Protein AF-A0A537Z4L3-F1 (afdb_monomer_lite)

Sequence (115 aa):
MADRKSTPAGLPDAVREAVERTLDATRESAQTTRSRAQEAVDELVKSAEAGAGAVRERVRGAIDERRPATSDDLRELRKELRAIGRRLDAIEERLPAARAGGGPRKRQPAKRRAS

Radius of gyration: 49.55 Å; chains: 1; bounding box: 131×17×124 Å

Secondary structure (DSSP, 8-state):
--------TTHHHHHHHHHHHHHHHHHHHHHHHHHHHHHHHHHHHHHHHHHHHHHHHHHHHHHHHTPPPPHHHHHHHHHHHHHHHHHHHHHHHHS-STTTT------PPP-----

Foldseek 3Di:
DDDDDDDPPCPVVVVVVVVVVVVVVVVVVVVVVVVVVVVVVVVVVVVVVVVVVVVVVVVVVVCVVVPPQDPVNVVVVVVVVVVVVVVVVVVVVVDPPVPVPCDPDPDDDDDPDDD

Structure (mmCIF, N/CA/C/O backbone):
data_AF-A0A537Z4L3-F1
#
_entry.id   AF-A0A537Z4L3-F1
#
loop_
_atom_site.group_PDB
_atom_site.id
_atom_site.type_symbol
_atom_site.label_atom_id
_atom_site.label_alt_id
_atom_site.label_comp_id
_atom_site.label_asym_id
_atom_site.label_entity_id
_atom_site.label_seq_id
_atom_site.pdbx_PDB_ins_code
_atom_site.Cartn_x
_atom_site.Cartn_y
_atom_site.Cartn_z
_atom_site.occupancy
_atom_site.B_iso_or_equiv
_atom_site.auth_seq_id
_atom_site.auth_comp_id
_atom_site.auth_asym_id
_atom_site.auth_atom_id
_atom_site.pdbx_PDB_model_num
ATOM 1 N N . MET A 1 1 ? -43.592 -10.507 78.426 1.00 39.88 1 MET A N 1
ATOM 2 C CA . MET A 1 1 ? -44.087 -9.822 77.211 1.00 39.88 1 MET A CA 1
ATOM 3 C C . MET A 1 1 ? -42.991 -9.893 76.164 1.00 39.88 1 MET A C 1
ATOM 5 O O . MET A 1 1 ? -41.841 -9.716 76.529 1.00 39.88 1 MET A O 1
ATOM 9 N N . ALA A 1 2 ? -43.327 -10.260 74.928 1.00 46.59 2 ALA A N 1
ATOM 10 C CA . ALA A 1 2 ? -42.360 -10.537 73.868 1.00 46.59 2 ALA A CA 1
ATOM 11 C C . ALA A 1 2 ? -41.686 -9.256 73.346 1.00 46.59 2 ALA A C 1
ATOM 13 O O . ALA A 1 2 ? -42.377 -8.305 72.972 1.00 46.59 2 ALA A O 1
ATOM 14 N N . ASP A 1 3 ? -40.353 -9.271 73.283 1.00 44.81 3 ASP A N 1
ATOM 15 C CA . ASP A 1 3 ? -39.532 -8.265 72.610 1.00 44.81 3 ASP A CA 1
ATOM 16 C C . ASP A 1 3 ? -39.824 -8.267 71.105 1.00 44.81 3 ASP A C 1
ATOM 18 O O . ASP A 1 3 ? -39.430 -9.173 70.366 1.00 44.81 3 ASP A O 1
ATOM 22 N N . ARG A 1 4 ? -40.528 -7.238 70.628 1.00 53.91 4 ARG A N 1
ATOM 23 C CA . ARG A 1 4 ? -40.675 -6.972 69.195 1.00 53.91 4 ARG A CA 1
ATOM 24 C C . ARG A 1 4 ? -39.498 -6.115 68.739 1.00 53.91 4 ARG A C 1
ATOM 26 O O . ARG A 1 4 ? -39.510 -4.898 68.900 1.00 53.91 4 ARG A O 1
ATOM 33 N N . LYS A 1 5 ? -38.485 -6.761 68.152 1.00 53.72 5 LYS A N 1
ATOM 34 C CA . LYS A 1 5 ? -37.409 -6.103 67.394 1.00 53.72 5 LYS A CA 1
ATOM 35 C C . LYS A 1 5 ? -38.039 -5.309 66.243 1.00 53.72 5 LYS A C 1
ATOM 37 O O . LYS A 1 5 ? -38.526 -5.892 65.280 1.00 53.72 5 LYS A O 1
ATOM 42 N N . SER A 1 6 ? -38.064 -3.986 66.373 1.00 56.69 6 SER A N 1
ATOM 43 C CA . SER A 1 6 ? -38.472 -3.075 65.305 1.00 56.69 6 SER A CA 1
ATOM 44 C C . SER A 1 6 ? -37.367 -3.046 64.248 1.00 56.69 6 SER A C 1
ATOM 46 O O . SER A 1 6 ? -36.264 -2.569 64.517 1.00 56.69 6 SER A O 1
ATOM 48 N N . THR A 1 7 ? -37.619 -3.614 63.071 1.00 60.59 7 THR A N 1
ATOM 49 C CA . THR A 1 7 ? -36.724 -3.462 61.917 1.00 60.59 7 THR A CA 1
ATOM 50 C C . THR A 1 7 ? -36.768 -1.993 61.479 1.00 60.59 7 THR A C 1
ATOM 52 O O . THR A 1 7 ? -37.863 -1.482 61.237 1.00 60.59 7 THR A O 1
ATOM 55 N N . PRO A 1 8 ? -35.631 -1.279 61.389 1.00 59.75 8 PRO A N 1
ATOM 56 C CA . PRO A 1 8 ? -35.636 0.137 61.040 1.00 59.75 8 PRO A CA 1
ATOM 57 C C . PRO A 1 8 ? -36.113 0.319 59.593 1.00 59.75 8 PRO A C 1
ATOM 59 O O . PRO A 1 8 ? -35.582 -0.291 58.667 1.00 59.75 8 PRO A O 1
ATOM 62 N N . ALA A 1 9 ? -37.116 1.176 59.406 1.00 60.78 9 ALA A N 1
ATOM 63 C CA . ALA A 1 9 ? -37.833 1.371 58.146 1.00 60.78 9 ALA A CA 1
ATOM 64 C C . ALA A 1 9 ? -36.977 1.883 56.961 1.00 60.78 9 ALA A C 1
ATOM 66 O O . ALA A 1 9 ? -37.465 1.879 55.841 1.00 60.78 9 ALA A O 1
ATOM 67 N N . GLY A 1 10 ? -35.716 2.284 57.171 1.00 65.50 10 GLY A N 1
ATOM 68 C CA . GLY A 1 10 ? -34.832 2.830 56.122 1.00 65.50 10 GLY A CA 1
ATOM 69 C C . GLY A 1 10 ? -33.855 1.834 55.483 1.00 65.50 10 GLY A C 1
ATOM 70 O O . GLY A 1 10 ? -33.132 2.1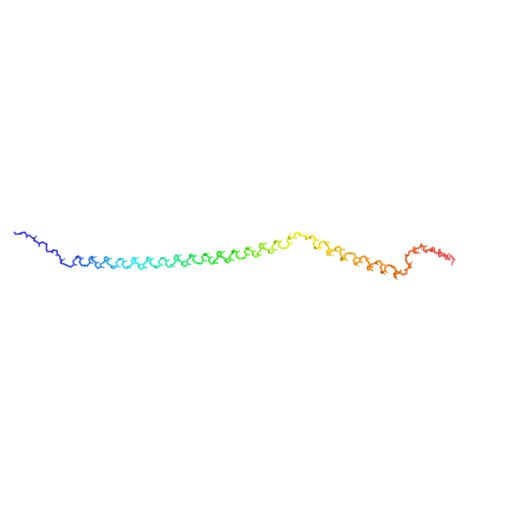82 54.554 1.00 65.50 10 GLY A O 1
ATOM 71 N N . LEU A 1 11 ? -33.804 0.593 55.971 1.00 77.75 11 LEU A N 1
ATOM 72 C CA . LEU A 1 11 ? -32.887 -0.434 55.457 1.00 77.75 11 LEU A CA 1
ATOM 73 C C . LEU A 1 11 ? -33.185 -0.844 53.993 1.00 77.75 11 LEU A C 1
ATOM 75 O O . LEU A 1 11 ? -32.237 -0.975 53.220 1.00 77.75 11 LEU A O 1
ATOM 79 N N . PRO A 1 12 ? -34.457 -1.003 53.569 1.00 85.12 12 PRO A N 1
ATOM 80 C CA . PRO A 1 12 ? -34.793 -1.326 52.179 1.00 85.12 12 PRO A CA 1
ATOM 81 C C . PRO A 1 12 ? -34.419 -0.217 51.185 1.00 85.12 12 PRO A C 1
ATOM 83 O O . PRO A 1 12 ? -33.942 -0.516 50.091 1.00 85.12 12 PRO A O 1
ATOM 86 N N . ASP A 1 13 ? -34.589 1.048 51.574 1.00 87.94 13 ASP A N 1
ATOM 87 C CA . ASP A 1 13 ? -34.279 2.201 50.721 1.00 87.94 13 ASP A CA 1
ATOM 88 C C . ASP A 1 13 ? -32.766 2.395 50.565 1.00 87.94 13 ASP A C 1
ATOM 90 O O . ASP A 1 13 ? -32.283 2.610 49.456 1.00 87.94 13 ASP A O 1
ATOM 94 N N . ALA A 1 14 ? -31.995 2.196 51.639 1.00 89.19 14 ALA A N 1
ATOM 95 C CA . ALA A 1 14 ? -30.534 2.219 51.579 1.00 89.19 14 ALA A CA 1
ATOM 96 C C . ALA A 1 14 ? -29.967 1.121 50.659 1.00 89.19 14 ALA A C 1
ATOM 98 O O . ALA A 1 14 ? -29.001 1.344 49.930 1.00 89.19 14 ALA A O 1
ATOM 99 N N . VAL A 1 15 ? -30.580 -0.070 50.664 1.00 91.69 15 VAL A N 1
ATOM 100 C CA . VAL A 1 15 ? -30.202 -1.160 49.752 1.00 91.69 15 VAL A CA 1
ATOM 101 C C . VAL A 1 15 ? -30.553 -0.804 48.309 1.00 91.69 15 VAL A C 1
ATOM 103 O O . VAL A 1 15 ? -29.734 -1.030 47.419 1.00 91.69 15 VAL A O 1
ATOM 106 N N . ARG A 1 16 ? -31.731 -0.218 48.066 1.00 92.00 16 ARG A N 1
ATOM 107 C CA . ARG A 1 16 ? -32.133 0.246 46.731 1.00 92.0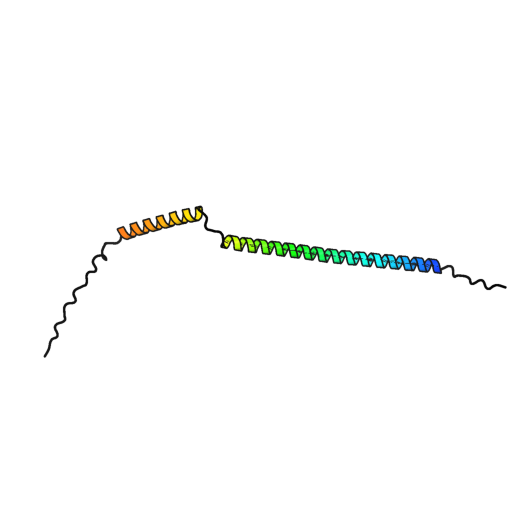0 16 ARG A CA 1
ATOM 108 C C . ARG A 1 16 ? -31.144 1.275 46.180 1.00 92.00 16 ARG A C 1
ATOM 110 O O . ARG A 1 16 ? -30.639 1.086 45.078 1.00 92.00 16 ARG A O 1
ATOM 117 N N . GLU A 1 17 ? -30.802 2.290 46.966 1.00 93.81 17 GLU A N 1
ATOM 118 C CA . GLU A 1 17 ? -29.847 3.330 46.570 1.00 93.81 17 GLU A CA 1
ATOM 119 C C . GLU A 1 17 ? -28.445 2.755 46.304 1.00 93.81 17 GLU A C 1
ATOM 121 O O . GLU A 1 17 ? -27.776 3.124 45.338 1.00 93.81 17 GLU A O 1
ATOM 126 N N . ALA A 1 18 ? -27.991 1.807 47.131 1.00 93.44 18 ALA A N 1
ATOM 127 C CA . ALA A 1 18 ? -26.705 1.143 46.930 1.00 93.44 18 ALA A CA 1
ATOM 128 C C . ALA A 1 18 ? -26.670 0.315 45.631 1.00 93.44 18 ALA A C 1
ATOM 130 O O . ALA A 1 18 ? -25.651 0.303 44.931 1.00 93.44 18 ALA A O 1
ATOM 131 N N . VAL A 1 19 ? -27.776 -0.356 45.289 1.00 95.19 19 VAL A N 1
ATOM 132 C CA . VAL A 1 19 ? -27.913 -1.114 44.036 1.00 95.19 19 VAL A CA 1
ATOM 133 C C . VAL A 1 19 ? -27.935 -0.176 42.834 1.00 95.19 19 VAL A C 1
ATOM 135 O O . VAL A 1 19 ? -27.189 -0.412 41.887 1.00 95.19 19 VAL A O 1
ATOM 138 N N . GLU A 1 20 ? -28.724 0.898 42.877 1.00 96.19 20 GLU A N 1
ATOM 139 C CA . GLU A 1 20 ? -28.785 1.909 41.812 1.00 96.19 20 GLU A CA 1
ATOM 140 C C . GLU A 1 20 ? -27.398 2.511 41.548 1.00 96.19 20 GLU A C 1
ATOM 142 O O . GLU A 1 20 ? -26.909 2.458 40.419 1.00 96.19 20 GLU A O 1
ATOM 147 N N . ARG A 1 21 ? -26.683 2.919 42.604 1.00 95.44 21 ARG A N 1
ATOM 148 C CA . ARG A 1 21 ? -25.304 3.424 42.498 1.00 95.44 21 ARG A CA 1
ATOM 149 C C . ARG A 1 21 ? -24.343 2.404 41.873 1.00 95.44 21 ARG A C 1
ATOM 151 O O . ARG A 1 21 ? -23.465 2.772 41.096 1.00 95.44 21 ARG A O 1
ATOM 158 N N . THR A 1 22 ? -24.495 1.121 42.201 1.00 94.94 22 THR A N 1
ATOM 159 C CA . THR A 1 22 ? -23.650 0.045 41.651 1.00 94.94 22 THR A CA 1
ATOM 160 C C . THR A 1 22 ? -23.960 -0.221 40.178 1.00 94.94 22 THR A C 1
ATOM 162 O O . THR A 1 22 ? -23.045 -0.455 39.386 1.00 94.94 22 THR A O 1
ATOM 165 N N . LEU A 1 23 ? -25.235 -0.173 39.788 1.00 96.44 23 LEU A N 1
ATOM 166 C CA . LEU A 1 23 ? -25.653 -0.325 38.396 1.00 96.44 23 LEU A CA 1
ATOM 167 C C . LEU A 1 23 ? -25.149 0.834 37.538 1.00 96.44 23 LEU A C 1
ATOM 169 O O . LEU A 1 23 ? -24.621 0.585 36.453 1.00 96.44 23 LEU A O 1
ATOM 173 N N . ASP A 1 24 ? -25.230 2.064 38.041 1.00 96.06 24 ASP A N 1
ATOM 174 C CA . ASP A 1 24 ? -24.693 3.241 37.358 1.00 96.06 24 ASP A CA 1
ATOM 175 C C . ASP A 1 24 ? -23.175 3.133 37.175 1.00 96.06 24 ASP A C 1
ATOM 177 O O . ASP A 1 24 ? -22.680 3.252 36.052 1.00 96.06 24 ASP A O 1
ATOM 181 N N . ALA A 1 25 ? -22.442 2.767 38.233 1.00 95.50 25 ALA A N 1
ATOM 182 C CA . ALA A 1 25 ? -20.997 2.540 38.158 1.00 95.50 25 ALA A CA 1
ATOM 183 C C . ALA A 1 25 ? -20.624 1.408 37.179 1.00 95.50 25 ALA A C 1
ATOM 185 O O . ALA A 1 25 ? -19.641 1.499 36.436 1.00 95.50 25 ALA A O 1
ATOM 186 N N . THR A 1 26 ? -21.422 0.337 37.138 1.00 95.19 26 THR A N 1
ATOM 187 C CA . THR A 1 26 ? -21.225 -0.780 36.200 1.00 95.19 26 THR A CA 1
ATOM 188 C C . THR A 1 26 ? -21.475 -0.338 34.762 1.00 95.19 26 THR A C 1
ATOM 190 O O . THR A 1 26 ? -20.706 -0.680 33.861 1.00 95.19 26 THR A O 1
ATOM 193 N N . ARG A 1 27 ? -22.529 0.449 34.529 1.00 95.94 27 ARG A N 1
ATOM 194 C CA . ARG A 1 27 ? -22.875 0.977 33.209 1.00 95.94 27 ARG A CA 1
ATOM 195 C C . ARG A 1 27 ? -21.790 1.910 32.682 1.00 95.94 27 ARG A C 1
ATOM 197 O O . ARG A 1 27 ? -21.392 1.764 31.528 1.00 95.94 27 ARG A O 1
ATOM 204 N N . GLU A 1 28 ? -21.289 2.813 33.517 1.00 95.62 28 GLU A N 1
ATOM 205 C CA . GLU A 1 28 ? -20.190 3.719 33.168 1.00 95.62 28 GLU A CA 1
ATOM 206 C C . GLU A 1 28 ? -18.902 2.941 32.850 1.00 95.62 28 GLU A C 1
ATOM 208 O O . GLU A 1 28 ? -18.245 3.182 31.830 1.00 95.62 28 GLU A O 1
ATOM 213 N N . SER A 1 29 ? -18.585 1.927 33.662 1.00 91.38 29 SER A N 1
ATOM 214 C CA . SER A 1 29 ? -17.429 1.049 33.439 1.00 91.38 29 SER A CA 1
ATOM 215 C C . SER A 1 29 ? -17.540 0.275 32.122 1.00 91.38 29 SER A C 1
ATOM 217 O O . SER A 1 29 ? -16.572 0.181 31.360 1.00 91.38 29 SER A O 1
ATOM 219 N N . ALA A 1 30 ? -18.727 -0.251 31.811 1.00 93.94 30 ALA A N 1
ATOM 220 C CA . ALA A 1 30 ? -18.988 -0.968 30.567 1.00 93.94 30 ALA A CA 1
ATOM 221 C C . ALA A 1 30 ? -18.903 -0.047 29.340 1.00 93.94 30 ALA A C 1
ATOM 223 O O . ALA A 1 30 ? -18.314 -0.429 28.328 1.00 93.94 30 ALA A O 1
ATOM 224 N N . GLN A 1 31 ? -19.440 1.174 29.430 1.00 94.88 31 GLN A N 1
ATOM 225 C CA . GLN A 1 31 ? -19.334 2.173 28.363 1.00 94.88 31 GLN A CA 1
ATOM 226 C C . GLN A 1 31 ? -17.878 2.545 28.095 1.00 94.88 31 GLN A C 1
ATOM 228 O O . GLN A 1 31 ? -17.434 2.482 26.952 1.00 94.88 31 GLN A O 1
ATOM 233 N N . THR A 1 32 ? -17.112 2.828 29.147 1.00 94.56 32 THR A N 1
ATOM 234 C CA . THR A 1 32 ? -15.684 3.149 29.034 1.00 94.56 32 THR A CA 1
ATOM 235 C C . THR A 1 32 ? -14.897 1.999 28.402 1.00 94.56 32 THR A C 1
ATOM 237 O O . THR A 1 32 ? -14.051 2.214 27.535 1.00 94.56 32 THR A O 1
ATOM 240 N N . THR A 1 33 ? -15.189 0.760 28.805 1.00 93.50 33 THR A N 1
ATOM 241 C CA . THR A 1 33 ? -14.529 -0.435 28.260 1.00 93.50 33 THR A CA 1
ATOM 242 C C . THR A 1 33 ? -14.859 -0.623 26.784 1.00 93.50 33 THR A C 1
ATOM 244 O O . THR A 1 33 ? -13.966 -0.893 25.983 1.00 93.50 33 THR A O 1
ATOM 247 N N . ARG A 1 34 ? -16.128 -0.432 26.405 1.00 95.06 34 ARG A N 1
ATOM 248 C CA . ARG A 1 34 ? -16.569 -0.499 25.012 1.00 95.06 34 ARG A CA 1
ATOM 249 C C . ARG A 1 34 ? -15.867 0.547 24.150 1.00 95.06 34 ARG A C 1
ATOM 251 O O . ARG A 1 34 ? -15.367 0.175 23.096 1.00 95.06 34 ARG A O 1
ATOM 258 N N . SER A 1 35 ? -15.801 1.804 24.593 1.00 95.50 35 SER A N 1
ATOM 259 C CA . SER A 1 35 ? -15.135 2.870 23.833 1.00 95.50 35 SER A CA 1
ATOM 260 C C . SER A 1 35 ? -13.661 2.549 23.591 1.00 95.50 35 SER A C 1
ATOM 262 O O . SER A 1 35 ? -13.210 2.591 22.453 1.00 95.50 35 SER A O 1
ATOM 264 N N . ARG A 1 36 ? -12.934 2.106 24.625 1.00 94.50 36 ARG A N 1
ATOM 265 C CA . ARG A 1 36 ? -11.521 1.706 24.484 1.00 94.50 36 ARG A CA 1
ATOM 266 C C . ARG A 1 36 ? -11.334 0.508 23.557 1.00 94.50 36 ARG A C 1
ATOM 268 O O . ARG A 1 36 ? -10.380 0.464 22.789 1.00 94.50 36 ARG A O 1
ATOM 275 N N . ALA A 1 37 ? -12.232 -0.474 23.626 1.00 94.19 37 ALA A N 1
ATOM 276 C CA . ALA A 1 37 ? -12.189 -1.619 22.725 1.00 94.19 37 ALA A CA 1
ATOM 277 C C . ALA A 1 37 ? -12.434 -1.196 21.269 1.00 94.19 37 ALA A C 1
ATOM 279 O O . ALA A 1 37 ? -11.766 -1.702 20.376 1.00 94.19 37 ALA A O 1
ATOM 280 N N . GLN A 1 38 ? -13.356 -0.258 21.030 1.00 96.25 38 GLN A N 1
ATOM 281 C CA . GLN A 1 38 ? -13.610 0.288 19.696 1.00 96.25 38 GLN A CA 1
ATOM 282 C C . GLN A 1 38 ? -12.400 1.063 19.167 1.00 96.25 38 GLN A C 1
ATOM 284 O O . GLN A 1 38 ? -11.957 0.777 18.063 1.00 96.25 38 GLN A O 1
ATOM 289 N N . GLU A 1 39 ? -11.800 1.937 19.978 1.00 95.81 39 GLU A N 1
ATOM 290 C CA . GLU A 1 39 ? -10.575 2.661 19.609 1.00 95.81 39 GLU A CA 1
ATOM 291 C C . GLU A 1 39 ? -9.432 1.704 19.241 1.00 95.81 39 GLU A C 1
ATOM 293 O O . GLU A 1 39 ? -8.793 1.872 18.205 1.00 95.81 39 GLU A O 1
ATOM 298 N N . ALA A 1 40 ? -9.215 0.645 20.029 1.00 94.62 40 ALA A N 1
ATOM 299 C CA . ALA A 1 40 ? -8.184 -0.351 19.737 1.00 94.62 40 ALA A CA 1
ATOM 300 C C . ALA A 1 40 ? -8.446 -1.116 18.425 1.00 94.62 40 ALA A C 1
ATOM 302 O O . ALA A 1 40 ? -7.510 -1.437 17.689 1.00 94.62 40 ALA A O 1
ATOM 303 N N . VAL A 1 41 ? -9.714 -1.414 18.122 1.00 95.62 41 VAL A N 1
ATOM 304 C CA . VAL A 1 41 ? -10.104 -2.047 16.854 1.00 95.62 41 VAL A CA 1
ATOM 305 C C . VAL A 1 41 ? -9.876 -1.091 15.684 1.00 95.62 41 VAL A C 1
ATOM 307 O O . VAL A 1 41 ? -9.306 -1.503 14.675 1.00 95.62 41 VAL A O 1
ATOM 310 N N . ASP A 1 42 ? -10.255 0.177 15.822 1.00 96.44 42 ASP A N 1
ATOM 311 C CA . ASP A 1 42 ? -10.084 1.185 14.776 1.00 96.44 42 ASP A CA 1
ATOM 312 C C . ASP A 1 42 ? -8.597 1.441 14.476 1.00 96.44 42 ASP A C 1
ATOM 314 O O . ASP A 1 42 ? -8.195 1.508 13.310 1.00 96.44 42 ASP A O 1
ATOM 318 N N . GLU A 1 43 ? -7.748 1.508 15.506 1.00 94.38 43 GLU A N 1
ATOM 319 C CA . GLU A 1 43 ? -6.294 1.612 15.336 1.00 94.38 43 GLU A CA 1
ATOM 320 C C . GLU A 1 43 ? -5.704 0.390 14.622 1.00 94.38 43 GLU A C 1
ATOM 322 O O . GLU A 1 43 ? -4.861 0.538 13.729 1.00 94.38 43 GLU A O 1
ATOM 327 N N . LEU A 1 44 ? -6.166 -0.816 14.966 1.00 93.56 44 LEU A N 1
ATOM 328 C CA . LEU A 1 44 ? -5.736 -2.046 14.305 1.00 93.56 44 LEU A CA 1
ATOM 329 C C . LEU A 1 44 ? -6.125 -2.052 12.823 1.00 93.56 44 LEU A C 1
ATOM 331 O O . LEU A 1 44 ? -5.291 -2.385 11.980 1.00 93.56 44 LEU A O 1
ATOM 335 N N . VAL A 1 45 ? -7.362 -1.663 12.498 1.00 94.44 45 VAL A N 1
ATOM 336 C CA . VAL A 1 45 ? -7.843 -1.571 11.111 1.00 94.44 45 VAL A CA 1
ATOM 337 C C . VAL A 1 45 ? -7.006 -0.564 10.331 1.00 94.44 45 VAL A C 1
ATOM 339 O O . VAL A 1 45 ? -6.465 -0.905 9.280 1.00 94.44 45 VAL A O 1
ATOM 342 N N . LYS A 1 46 ? -6.799 0.638 10.876 1.00 92.62 46 LYS A N 1
ATOM 343 C CA . LYS A 1 46 ? -5.990 1.681 10.234 1.00 92.62 46 LYS A CA 1
ATOM 344 C C . LYS A 1 46 ? -4.546 1.229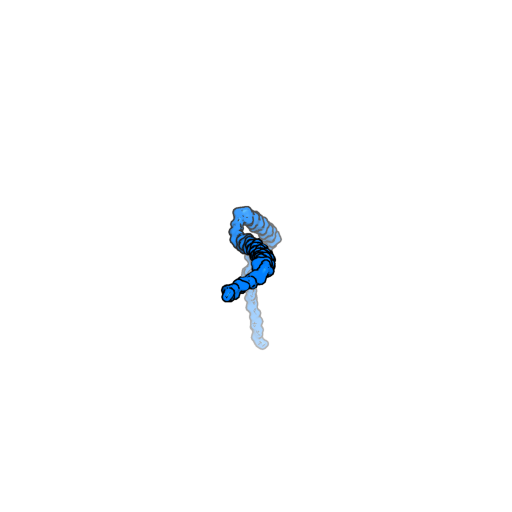 9.989 1.00 92.62 46 LYS A C 1
ATOM 346 O O . LYS A 1 46 ? -3.978 1.499 8.930 1.00 92.62 46 LYS A O 1
ATOM 351 N N . SER A 1 47 ? -3.953 0.522 10.951 1.00 91.12 47 SER A N 1
ATOM 352 C CA . SER A 1 47 ? -2.613 -0.060 10.818 1.00 91.12 47 SER A CA 1
ATOM 353 C C . SER A 1 47 ? -2.566 -1.143 9.734 1.00 91.12 47 SER A C 1
ATOM 355 O O . SER A 1 47 ? -1.666 -1.147 8.890 1.00 91.12 47 SER A O 1
ATOM 357 N N . ALA A 1 48 ? -3.569 -2.024 9.695 1.00 88.06 48 ALA A N 1
ATOM 358 C CA . ALA A 1 48 ? -3.680 -3.070 8.685 1.00 88.06 48 ALA A CA 1
ATOM 359 C C . ALA A 1 48 ? -3.858 -2.494 7.271 1.00 88.06 48 ALA A C 1
ATOM 361 O O . ALA A 1 48 ? -3.203 -2.958 6.337 1.00 88.06 48 ALA A O 1
ATOM 362 N N . GLU A 1 49 ? -4.682 -1.458 7.108 1.00 89.12 49 GLU A N 1
ATOM 363 C CA . GLU A 1 49 ? -4.875 -0.757 5.834 1.00 89.12 49 GLU A CA 1
ATOM 364 C C . GLU A 1 49 ? -3.582 -0.094 5.344 1.00 89.12 49 GLU A C 1
ATOM 366 O O . GLU A 1 49 ? -3.190 -0.272 4.186 1.00 89.12 49 GLU A O 1
ATOM 371 N N . ALA A 1 50 ? -2.873 0.611 6.232 1.00 87.75 50 ALA A N 1
ATOM 372 C CA . ALA A 1 50 ? -1.582 1.218 5.911 1.00 87.75 50 ALA A CA 1
ATOM 373 C C . ALA A 1 50 ? -0.542 0.157 5.505 1.00 87.75 50 ALA A C 1
ATOM 375 O O . ALA A 1 50 ? 0.166 0.316 4.505 1.00 87.75 50 ALA A O 1
ATOM 376 N N . GLY A 1 51 ? -0.487 -0.960 6.238 1.00 84.06 51 GLY A N 1
ATOM 377 C CA . GLY A 1 51 ? 0.382 -2.092 5.926 1.00 84.06 51 GLY A CA 1
ATOM 378 C C . GLY A 1 51 ? 0.055 -2.731 4.575 1.00 84.06 51 GLY A C 1
ATOM 379 O O . GLY A 1 51 ? 0.958 -2.976 3.772 1.00 84.06 51 GLY A O 1
ATOM 380 N N . ALA A 1 52 ? -1.228 -2.950 4.281 1.00 81.44 52 ALA A N 1
ATOM 381 C CA . ALA A 1 52 ? -1.681 -3.513 3.012 1.00 81.44 52 ALA A CA 1
ATOM 382 C C . ALA A 1 52 ? -1.327 -2.609 1.820 1.00 81.44 52 ALA A C 1
ATOM 384 O O . ALA A 1 52 ? -0.873 -3.109 0.787 1.00 81.44 52 ALA A O 1
ATOM 385 N N . GLY A 1 53 ? -1.466 -1.287 1.972 1.00 83.19 53 GLY A N 1
ATOM 386 C CA . GLY A 1 53 ? -1.042 -0.308 0.969 1.00 83.19 53 GLY A CA 1
ATOM 387 C C . GLY A 1 53 ? 0.454 -0.407 0.659 1.00 83.19 53 GLY A C 1
ATOM 388 O O . GLY A 1 53 ? 0.834 -0.592 -0.500 1.00 83.19 53 GLY A O 1
ATOM 389 N N . ALA A 1 54 ? 1.292 -0.390 1.698 1.00 81.69 54 ALA A N 1
ATOM 390 C CA . ALA A 1 54 ? 2.746 -0.486 1.558 1.00 81.69 54 ALA A CA 1
ATOM 391 C C . ALA A 1 54 ? 3.198 -1.823 0.940 1.00 81.69 54 ALA A C 1
ATOM 393 O O . ALA A 1 54 ? 4.120 -1.865 0.122 1.00 81.69 54 ALA A O 1
ATOM 394 N N . VAL A 1 55 ? 2.544 -2.932 1.300 1.00 83.12 55 VAL A N 1
ATOM 395 C CA . VAL A 1 55 ? 2.821 -4.248 0.705 1.00 83.12 55 VAL A CA 1
ATOM 396 C C . VAL A 1 55 ? 2.430 -4.267 -0.768 1.00 83.12 55 VAL A C 1
ATOM 398 O O . VAL A 1 55 ? 3.216 -4.730 -1.593 1.00 83.12 55 VAL A O 1
ATOM 401 N N . ARG A 1 56 ? 1.255 -3.736 -1.124 1.00 79.25 56 ARG A N 1
ATOM 402 C CA . ARG A 1 56 ? 0.792 -3.677 -2.515 1.00 79.25 56 ARG A CA 1
ATOM 403 C C . ARG A 1 56 ? 1.741 -2.866 -3.393 1.00 79.25 56 ARG A C 1
ATOM 405 O O . ARG A 1 56 ? 2.053 -3.300 -4.499 1.00 79.25 56 ARG A O 1
ATOM 412 N N . GLU A 1 57 ? 2.202 -1.717 -2.910 1.00 80.69 57 GLU A N 1
ATOM 413 C CA . GLU A 1 57 ? 3.159 -0.874 -3.629 1.00 80.69 57 GLU A CA 1
ATOM 414 C C . GLU A 1 57 ? 4.504 -1.584 -3.817 1.00 80.69 57 GLU A C 1
ATOM 416 O O . GLU A 1 57 ? 5.007 -1.660 -4.937 1.00 80.69 57 GLU A O 1
ATOM 421 N N . ARG A 1 58 ? 5.032 -2.211 -2.757 1.00 77.94 58 ARG A N 1
ATOM 422 C CA . ARG A 1 58 ? 6.280 -2.987 -2.826 1.00 77.94 58 ARG A CA 1
ATOM 423 C C . ARG A 1 58 ? 6.181 -4.160 -3.802 1.00 77.94 58 ARG A C 1
ATOM 425 O O . ARG A 1 58 ? 7.100 -4.385 -4.582 1.00 77.94 58 ARG A O 1
ATOM 432 N N . VAL A 1 59 ? 5.074 -4.903 -3.768 1.00 79.31 59 VAL A N 1
ATOM 433 C CA . VAL A 1 59 ? 4.830 -6.025 -4.687 1.00 79.31 59 VAL A CA 1
ATOM 434 C C . VAL A 1 59 ? 4.726 -5.524 -6.124 1.00 79.31 59 VAL A C 1
ATOM 436 O O . VAL A 1 59 ? 5.314 -6.128 -7.016 1.00 79.31 59 VAL A O 1
ATOM 439 N N . ARG A 1 60 ? 4.031 -4.406 -6.358 1.00 76.56 60 ARG A N 1
ATOM 440 C CA . ARG A 1 60 ? 3.923 -3.811 -7.691 1.00 76.56 60 ARG A CA 1
ATOM 441 C C . ARG A 1 60 ? 5.287 -3.379 -8.232 1.00 76.56 60 ARG A C 1
ATOM 443 O O . ARG A 1 60 ? 5.626 -3.784 -9.336 1.00 76.56 60 ARG A O 1
ATOM 450 N N . GLY A 1 61 ? 6.085 -2.658 -7.442 1.00 74.88 61 GLY A N 1
ATOM 451 C CA . GLY A 1 61 ? 7.442 -2.261 -7.834 1.00 74.88 61 GLY A CA 1
ATOM 452 C C . GLY A 1 61 ? 8.337 -3.463 -8.149 1.00 74.88 61 GLY A C 1
ATOM 453 O O . GLY A 1 61 ? 8.970 -3.508 -9.199 1.00 74.88 61 GLY A O 1
ATOM 454 N N . ALA A 1 62 ? 8.301 -4.498 -7.305 1.00 72.00 62 ALA A N 1
ATOM 455 C CA . ALA A 1 62 ? 9.073 -5.721 -7.527 1.00 72.00 62 ALA A CA 1
ATOM 456 C C . ALA A 1 62 ? 8.636 -6.504 -8.782 1.00 72.00 62 ALA A C 1
ATOM 458 O O . ALA A 1 62 ? 9.460 -7.168 -9.413 1.00 72.00 62 ALA A O 1
ATOM 459 N N . ILE A 1 63 ? 7.348 -6.459 -9.141 1.00 73.44 63 ILE A N 1
ATOM 460 C CA . ILE A 1 63 ? 6.834 -7.073 -10.374 1.00 73.44 63 ILE A CA 1
ATOM 461 C C . ILE A 1 63 ? 7.243 -6.252 -11.597 1.00 73.44 63 ILE A C 1
ATOM 463 O O . ILE A 1 63 ? 7.632 -6.846 -12.600 1.00 73.44 63 ILE A O 1
ATOM 467 N N . ASP A 1 64 ? 7.183 -4.923 -11.526 1.00 71.81 64 ASP A N 1
ATOM 468 C CA . ASP A 1 64 ? 7.557 -4.049 -12.641 1.00 71.81 64 ASP A CA 1
ATOM 469 C C . ASP A 1 64 ? 9.062 -4.144 -12.958 1.00 71.81 64 AS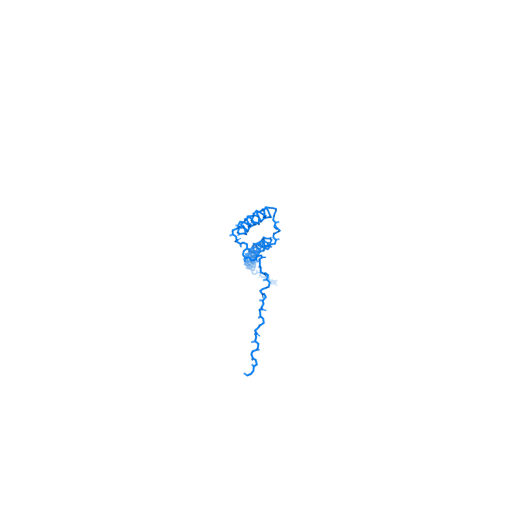P A C 1
ATOM 471 O O . ASP A 1 64 ? 9.430 -4.218 -14.127 1.00 71.81 64 ASP A O 1
ATOM 475 N N . GLU A 1 65 ? 9.934 -4.276 -11.953 1.00 69.81 65 GLU A N 1
ATOM 476 C CA . GLU A 1 65 ? 11.375 -4.527 -12.156 1.00 69.81 65 GLU A CA 1
ATOM 477 C C . GLU A 1 65 ? 11.677 -5.897 -12.780 1.00 69.81 65 GLU A C 1
ATOM 479 O O . GLU A 1 65 ? 12.678 -6.072 -13.475 1.00 69.81 65 GLU A O 1
ATOM 484 N N . ARG A 1 66 ? 10.826 -6.894 -12.517 1.00 64.69 66 ARG A N 1
ATOM 485 C CA . ARG A 1 66 ? 10.996 -8.271 -13.006 1.00 64.69 66 ARG A CA 1
ATOM 486 C C . ARG A 1 66 ? 10.131 -8.586 -14.216 1.00 64.69 66 ARG A C 1
ATOM 488 O O . ARG A 1 66 ? 10.073 -9.749 -14.627 1.00 64.69 66 ARG A O 1
ATOM 495 N N . ARG A 1 67 ? 9.438 -7.591 -14.775 1.00 70.75 67 ARG A N 1
ATOM 496 C CA . ARG A 1 67 ? 8.559 -7.806 -15.919 1.00 70.75 67 ARG A CA 1
ATOM 497 C C . ARG A 1 67 ? 9.392 -8.322 -17.097 1.00 70.75 67 ARG A C 1
ATOM 499 O O . ARG A 1 67 ? 10.361 -7.673 -17.487 1.00 70.75 67 ARG A O 1
ATOM 506 N N . PRO A 1 68 ? 9.039 -9.486 -17.671 1.00 75.25 68 PRO A N 1
ATOM 507 C CA . PRO A 1 68 ? 9.690 -9.967 -18.879 1.00 75.25 68 PRO A CA 1
ATOM 508 C C . PRO A 1 68 ? 9.520 -8.943 -20.003 1.00 75.25 68 PRO A C 1
ATOM 510 O O . PRO A 1 68 ? 8.424 -8.404 -20.171 1.00 75.25 68 PRO A O 1
ATOM 513 N N . ALA A 1 69 ? 10.580 -8.702 -20.780 1.00 78.56 69 ALA A N 1
ATOM 514 C CA . ALA A 1 69 ? 10.506 -7.845 -21.960 1.00 78.56 69 ALA A CA 1
ATOM 515 C C . ALA A 1 69 ? 9.385 -8.327 -22.893 1.00 78.56 69 ALA A C 1
ATOM 517 O O . ALA A 1 69 ? 9.281 -9.520 -23.203 1.00 78.56 69 ALA A O 1
ATOM 518 N N . THR A 1 70 ? 8.535 -7.402 -23.323 1.00 83.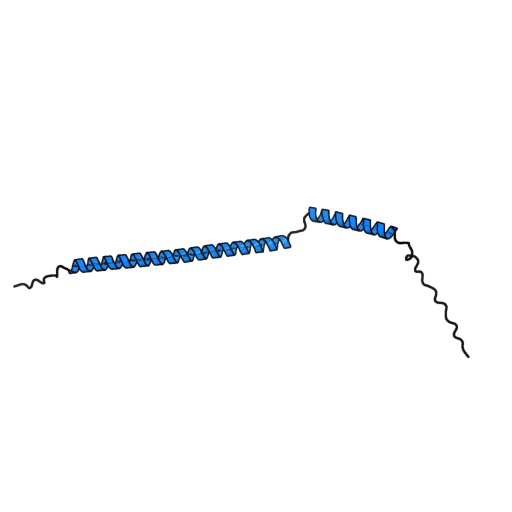56 70 THR A N 1
ATOM 519 C CA . THR A 1 70 ? 7.393 -7.694 -24.187 1.00 83.56 70 THR A CA 1
ATOM 520 C C . THR A 1 70 ? 7.824 -7.809 -25.650 1.00 83.56 70 THR A C 1
ATOM 522 O O . THR A 1 70 ? 8.928 -7.428 -26.046 1.00 83.56 70 THR A O 1
ATOM 525 N N . SER A 1 71 ? 6.942 -8.340 -26.502 1.00 80.88 71 SER A N 1
ATOM 526 C CA . SER A 1 71 ? 7.199 -8.423 -27.946 1.00 80.88 71 SER A CA 1
ATOM 527 C C . SER A 1 71 ? 7.406 -7.057 -28.602 1.00 80.88 71 SER A C 1
ATOM 529 O O . SER A 1 71 ? 8.101 -6.978 -29.618 1.00 80.88 71 SER A O 1
ATOM 531 N N . ASP A 1 72 ? 6.809 -6.007 -28.039 1.00 84.38 72 ASP A N 1
ATOM 532 C CA . ASP A 1 72 ? 6.934 -4.642 -28.541 1.00 84.38 72 ASP A CA 1
ATOM 533 C C . ASP A 1 72 ? 8.294 -4.047 -28.168 1.00 84.38 72 ASP A C 1
ATOM 535 O O . ASP A 1 72 ? 8.974 -3.533 -29.056 1.00 84.38 72 ASP A O 1
ATOM 539 N N . ASP A 1 73 ? 8.771 -4.275 -26.938 1.00 86.19 73 ASP A N 1
ATOM 540 C CA . ASP A 1 73 ? 10.128 -3.897 -26.509 1.00 86.19 73 ASP A CA 1
ATOM 541 C C . ASP A 1 73 ? 11.191 -4.556 -27.405 1.00 86.19 73 ASP A C 1
ATOM 543 O O . ASP A 1 73 ? 12.128 -3.923 -27.893 1.00 86.19 73 ASP A O 1
ATOM 547 N N . LEU A 1 74 ? 11.011 -5.847 -27.712 1.00 89.81 74 LEU A N 1
ATOM 548 C CA . LEU A 1 74 ? 11.900 -6.575 -28.622 1.00 89.81 74 LEU A CA 1
ATOM 549 C C . LEU A 1 74 ? 11.827 -6.046 -30.062 1.00 89.81 74 LEU A C 1
ATOM 551 O O . LEU A 1 74 ? 12.825 -6.076 -30.791 1.00 89.81 74 LEU A O 1
ATOM 555 N N . ARG A 1 75 ? 10.652 -5.588 -30.509 1.00 92.19 75 ARG A N 1
ATOM 556 C CA . ARG A 1 75 ? 10.469 -4.996 -31.841 1.00 92.19 75 ARG A CA 1
ATOM 557 C C . ARG A 1 75 ? 11.159 -3.636 -31.930 1.00 92.19 75 ARG A C 1
ATOM 559 O O . ARG A 1 75 ? 11.797 -3.364 -32.951 1.00 92.19 75 ARG A O 1
ATOM 566 N N . GLU A 1 76 ? 11.061 -2.822 -30.886 1.00 94.06 76 GLU A N 1
ATOM 567 C CA . GLU A 1 76 ? 11.731 -1.527 -30.778 1.00 94.06 76 GLU A CA 1
ATOM 568 C C . GLU A 1 76 ? 13.254 -1.693 -30.752 1.00 94.06 76 GLU A C 1
ATOM 570 O O . GLU A 1 76 ? 13.932 -1.162 -31.635 1.00 94.06 76 GLU A O 1
ATOM 575 N N . LEU A 1 77 ? 13.782 -2.568 -29.889 1.00 93.50 77 LEU A N 1
ATOM 576 C CA . LEU A 1 77 ? 15.212 -2.897 -29.844 1.00 93.50 77 LEU A CA 1
ATOM 577 C C . LEU A 1 77 ? 15.746 -3.382 -31.200 1.00 93.50 77 LEU A C 1
ATOM 579 O O . LEU A 1 77 ? 16.813 -2.965 -31.649 1.00 93.50 77 LEU A O 1
ATOM 583 N N . ARG A 1 78 ? 14.999 -4.228 -31.925 1.00 95.38 78 ARG A N 1
ATOM 584 C CA . ARG A 1 78 ? 15.389 -4.654 -33.285 1.00 95.38 78 ARG A CA 1
ATOM 585 C C . ARG A 1 78 ? 15.447 -3.488 -34.270 1.00 95.38 78 ARG A C 1
ATOM 587 O O . ARG A 1 78 ? 16.293 -3.490 -35.167 1.00 95.38 78 ARG A O 1
ATOM 594 N N . LYS A 1 79 ? 14.538 -2.517 -34.157 1.00 97.44 79 LYS A N 1
ATOM 595 C CA . LYS A 1 79 ? 14.524 -1.322 -35.011 1.00 97.44 79 LYS A CA 1
ATOM 596 C C . LYS A 1 79 ? 15.739 -0.443 -34.721 1.00 97.44 79 LYS A C 1
ATOM 598 O O . LYS A 1 79 ? 16.385 -0.002 -35.675 1.00 97.44 79 LYS A O 1
ATOM 603 N N . GLU A 1 80 ? 16.069 -0.246 -33.448 1.00 95.75 80 GLU A N 1
ATOM 604 C CA . GLU A 1 80 ? 17.258 0.491 -33.016 1.00 95.75 80 GLU A CA 1
ATOM 605 C C . GLU A 1 80 ? 18.545 -0.185 -33.488 1.00 95.75 80 GLU A C 1
ATOM 607 O O . GLU A 1 80 ? 19.364 0.458 -34.145 1.00 95.75 80 GLU A O 1
ATOM 612 N N . LEU A 1 81 ? 18.682 -1.498 -33.278 1.00 97.06 81 LEU A N 1
ATOM 613 C CA . LEU A 1 81 ? 19.840 -2.265 -33.746 1.00 97.06 81 LEU A CA 1
ATOM 614 C C . LEU A 1 81 ? 20.026 -2.161 -35.265 1.00 97.06 81 LEU A C 1
ATOM 616 O O . LEU A 1 81 ? 21.141 -1.953 -35.737 1.00 97.06 81 LEU A O 1
ATOM 620 N N . ARG A 1 82 ? 18.942 -2.225 -36.052 1.00 97.06 82 ARG A N 1
ATOM 621 C CA . ARG A 1 82 ? 19.011 -2.011 -37.511 1.00 97.06 82 ARG A CA 1
ATOM 622 C C . ARG A 1 82 ? 19.428 -0.591 -37.880 1.00 97.06 82 ARG A C 1
ATOM 624 O O . ARG A 1 82 ? 20.112 -0.399 -38.882 1.00 97.06 82 ARG A O 1
ATOM 631 N N . ALA A 1 83 ? 18.981 0.411 -37.127 1.00 96.94 83 ALA A N 1
ATOM 632 C CA . ALA A 1 83 ? 19.381 1.793 -37.359 1.00 96.94 83 ALA A CA 1
ATOM 633 C C . ALA A 1 83 ? 20.869 1.998 -37.051 1.00 96.94 83 ALA A C 1
ATOM 635 O O . ALA A 1 83 ? 21.552 2.661 -37.827 1.00 96.94 83 ALA A O 1
ATOM 636 N N . ILE A 1 84 ? 21.371 1.393 -35.973 1.00 96.38 84 ILE A N 1
ATOM 637 C CA . ILE A 1 84 ? 22.795 1.396 -35.627 1.00 96.38 84 ILE A CA 1
ATOM 638 C C . ILE A 1 84 ? 23.609 0.700 -36.719 1.00 96.38 84 ILE A C 1
ATOM 640 O O . ILE A 1 84 ? 24.567 1.296 -37.198 1.00 96.38 84 ILE A O 1
ATOM 644 N N . GLY A 1 85 ? 23.191 -0.487 -37.175 1.00 95.56 85 GLY A N 1
ATOM 645 C CA . GLY A 1 85 ? 23.858 -1.213 -38.264 1.00 95.56 85 GLY A CA 1
ATOM 646 C C . GLY A 1 85 ? 24.025 -0.354 -39.518 1.00 95.56 85 GLY A C 1
ATOM 647 O O . GLY A 1 85 ? 25.145 -0.107 -39.941 1.00 95.56 85 GLY A O 1
ATOM 648 N N . ARG A 1 86 ? 22.939 0.257 -40.012 1.00 96.81 86 ARG A N 1
ATOM 649 C CA . ARG A 1 86 ? 23.009 1.164 -41.176 1.00 96.81 86 ARG A CA 1
ATOM 650 C C . ARG A 1 86 ? 23.946 2.356 -40.974 1.00 96.81 86 ARG A C 1
ATOM 652 O O . ARG A 1 86 ? 24.545 2.841 -41.928 1.00 96.81 86 ARG A O 1
ATOM 659 N N . ARG A 1 87 ? 24.030 2.885 -39.748 1.00 94.81 87 ARG A N 1
ATOM 660 C CA . ARG A 1 87 ? 24.950 3.989 -39.436 1.00 94.81 87 ARG A CA 1
ATOM 661 C C . ARG A 1 87 ? 26.397 3.514 -39.452 1.00 94.81 87 ARG A C 1
ATOM 663 O O . ARG A 1 87 ? 27.241 4.272 -39.911 1.00 94.81 87 ARG A O 1
ATOM 670 N N . LEU A 1 88 ? 26.668 2.305 -38.963 1.00 94.75 88 LEU A N 1
ATOM 671 C CA . LEU A 1 88 ? 27.994 1.698 -39.027 1.00 94.75 88 LEU A CA 1
ATOM 672 C C . LEU A 1 88 ? 28.399 1.435 -40.476 1.00 94.75 88 LEU A C 1
ATOM 674 O O . LEU A 1 88 ? 29.460 1.905 -40.865 1.00 94.75 88 LEU A O 1
ATOM 678 N N . ASP A 1 89 ? 27.524 0.843 -41.290 1.00 93.75 89 ASP A N 1
ATOM 679 C CA . ASP A 1 89 ? 27.789 0.598 -42.715 1.00 93.75 89 ASP A CA 1
ATOM 680 C C . ASP A 1 89 ? 28.162 1.903 -43.441 1.00 93.75 89 ASP A C 1
ATOM 682 O O . ASP A 1 89 ? 29.193 1.999 -44.101 1.00 93.75 89 ASP A O 1
ATOM 686 N N . ALA A 1 90 ? 27.381 2.968 -43.236 1.00 92.62 90 ALA A N 1
ATOM 687 C CA . ALA A 1 90 ? 27.653 4.275 -43.834 1.00 92.62 90 ALA A CA 1
ATOM 688 C C . ALA A 1 90 ? 28.953 4.927 -43.321 1.00 92.62 90 ALA A C 1
ATOM 690 O O . ALA A 1 90 ? 29.554 5.751 -44.011 1.00 92.62 90 ALA A O 1
ATOM 691 N N . ILE A 1 91 ? 29.376 4.620 -42.093 1.00 91.25 91 ILE A N 1
ATOM 692 C CA . ILE A 1 91 ? 30.668 5.070 -41.560 1.00 91.25 91 ILE A CA 1
ATOM 693 C C . ILE A 1 91 ? 31.798 4.265 -42.202 1.00 91.25 91 ILE A C 1
ATOM 695 O O . ILE A 1 91 ? 32.793 4.860 -42.611 1.00 91.25 91 ILE A O 1
ATOM 699 N N . GLU A 1 92 ? 31.643 2.949 -42.322 1.00 89.25 92 GLU A N 1
ATOM 700 C CA . GLU A 1 92 ? 32.618 2.053 -42.944 1.00 89.25 92 GLU A CA 1
ATOM 701 C C . GLU A 1 92 ? 32.837 2.389 -44.421 1.00 89.25 92 GLU A C 1
ATOM 703 O O . GLU A 1 92 ? 33.983 2.491 -44.851 1.00 89.25 92 GLU A O 1
ATOM 708 N N . GLU A 1 93 ? 31.775 2.689 -45.171 1.00 90.12 93 GLU A N 1
ATOM 709 C CA . GLU A 1 93 ? 31.870 3.155 -46.562 1.00 90.12 93 GLU A CA 1
ATOM 710 C C . GLU A 1 93 ? 32.615 4.492 -46.697 1.00 90.12 93 GLU A C 1
ATOM 712 O O . GLU A 1 93 ? 33.282 4.753 -47.699 1.00 90.12 93 GLU A O 1
ATOM 717 N N . ARG A 1 94 ? 32.510 5.361 -45.684 1.00 82.44 94 ARG A N 1
ATOM 718 C CA . ARG A 1 94 ? 33.163 6.679 -45.663 1.00 82.44 94 ARG A CA 1
ATOM 719 C C . ARG A 1 94 ? 34.583 6.637 -45.110 1.00 82.44 94 ARG A C 1
ATOM 721 O O . ARG A 1 94 ? 35.301 7.634 -45.226 1.00 82.44 94 ARG A O 1
ATOM 728 N N . LEU A 1 95 ? 34.999 5.525 -44.508 1.00 79.69 95 LEU A N 1
ATOM 729 C CA . LEU A 1 95 ? 36.373 5.330 -44.075 1.00 79.69 95 LEU A CA 1
ATOM 730 C C . LEU A 1 95 ? 37.218 4.933 -45.297 1.00 79.69 95 LEU A C 1
ATOM 732 O O . LEU A 1 95 ? 36.960 3.904 -45.918 1.00 79.69 95 LEU A O 1
ATOM 736 N N . PRO A 1 96 ? 38.256 5.708 -45.668 1.00 66.12 96 PRO A N 1
ATOM 737 C CA . PRO A 1 96 ? 39.166 5.276 -46.719 1.00 66.12 96 PRO A CA 1
ATOM 738 C C . PRO A 1 96 ? 39.824 3.958 -46.291 1.00 66.12 96 PRO A C 1
ATOM 740 O O . PRO A 1 96 ? 40.209 3.815 -45.128 1.00 66.12 96 PRO A O 1
ATOM 743 N N . ALA A 1 97 ? 40.008 3.021 -47.230 1.00 62.00 97 ALA A N 1
ATOM 744 C CA . ALA A 1 97 ? 40.616 1.691 -47.047 1.00 62.00 97 ALA A CA 1
ATOM 745 C C . ALA A 1 97 ? 42.096 1.704 -46.573 1.00 62.00 97 ALA A C 1
ATOM 747 O O . ALA A 1 97 ? 42.862 0.767 -46.795 1.00 62.00 97 ALA A O 1
ATOM 748 N N . ALA A 1 98 ? 42.535 2.763 -45.898 1.00 57.16 98 ALA A N 1
ATOM 749 C CA . ALA A 1 98 ? 43.900 3.053 -45.491 1.00 57.16 98 ALA A CA 1
ATOM 750 C C . ALA A 1 98 ? 44.425 2.184 -44.331 1.00 57.16 98 ALA A C 1
ATOM 752 O O . ALA A 1 98 ? 45.495 2.470 -43.794 1.00 57.16 98 ALA A O 1
ATOM 753 N N . ARG A 1 99 ? 43.726 1.113 -43.930 1.00 56.50 99 ARG A N 1
ATOM 754 C CA . ARG A 1 99 ? 44.237 0.149 -42.936 1.00 56.50 99 ARG A CA 1
ATOM 755 C C . ARG A 1 99 ? 44.106 -1.329 -43.311 1.00 56.50 99 ARG A C 1
ATOM 757 O O . ARG A 1 99 ? 44.518 -2.166 -42.519 1.00 56.50 99 ARG A O 1
ATOM 764 N N . ALA A 1 100 ? 43.662 -1.664 -44.524 1.00 56.09 100 ALA A N 1
ATOM 765 C CA . ALA A 1 100 ? 43.717 -3.049 -45.015 1.00 56.09 100 ALA A CA 1
ATOM 766 C C . ALA A 1 100 ? 45.092 -3.435 -45.617 1.00 56.09 100 ALA A C 1
ATOM 768 O O . ALA A 1 100 ? 45.321 -4.592 -45.950 1.00 56.09 100 ALA A O 1
ATOM 769 N N . GLY A 1 101 ? 46.029 -2.485 -45.738 1.00 53.03 101 GLY A N 1
ATOM 770 C CA . GLY A 1 101 ? 47.344 -2.677 -46.372 1.00 53.03 101 GLY A CA 1
ATOM 771 C C . GLY A 1 101 ? 48.548 -2.653 -45.424 1.00 53.03 101 GLY A C 1
ATOM 772 O O . GLY A 1 101 ? 49.647 -2.308 -45.850 1.00 53.03 101 GLY A O 1
ATOM 773 N N . GLY A 1 102 ? 48.372 -2.967 -44.138 1.00 54.34 102 GLY A N 1
ATOM 774 C CA . GLY A 1 102 ? 49.452 -2.997 -43.142 1.00 54.34 102 GLY A CA 1
ATOM 775 C C . GLY A 1 102 ? 50.391 -4.203 -43.273 1.00 54.34 102 GLY A C 1
ATOM 776 O O . GLY A 1 102 ? 50.604 -4.915 -42.298 1.00 54.34 102 GLY A O 1
ATOM 777 N N . GLY A 1 103 ? 50.936 -4.461 -44.466 1.00 57.97 103 GLY A N 1
ATOM 778 C CA . GLY A 1 103 ? 51.990 -5.460 -44.665 1.00 57.97 103 GLY A CA 1
ATOM 779 C C . GLY A 1 103 ? 53.282 -5.056 -43.933 1.00 57.97 103 GLY A C 1
ATOM 780 O O . GLY A 1 103 ? 53.578 -3.861 -43.823 1.00 57.97 103 GLY A O 1
ATOM 781 N N . PRO A 1 104 ? 54.070 -6.013 -43.408 1.00 54.81 104 PRO A N 1
ATOM 782 C CA . PRO A 1 104 ? 55.184 -5.710 -42.520 1.00 54.81 104 PRO A CA 1
ATOM 783 C C . PRO A 1 104 ? 56.252 -4.908 -43.270 1.00 54.81 104 PRO A C 1
ATOM 785 O O . PRO A 1 104 ? 56.876 -5.394 -44.215 1.00 54.81 104 PRO A O 1
ATOM 788 N N . ARG A 1 105 ? 56.487 -3.664 -42.833 1.00 62.00 105 ARG A N 1
ATOM 789 C CA . ARG A 1 105 ? 57.628 -2.854 -43.280 1.00 62.00 105 ARG A CA 1
ATOM 790 C C . ARG A 1 105 ? 58.913 -3.646 -43.021 1.00 62.00 105 ARG A C 1
ATOM 792 O O . ARG A 1 105 ? 59.336 -3.779 -41.873 1.00 62.00 105 ARG A O 1
ATOM 799 N N . LYS A 1 106 ? 59.536 -4.159 -44.091 1.00 58.81 106 LYS A N 1
ATOM 800 C CA . LYS A 1 106 ? 60.890 -4.732 -44.081 1.00 58.81 106 LYS A CA 1
ATOM 801 C C . LYS A 1 106 ? 61.835 -3.722 -43.426 1.00 58.81 106 LYS A C 1
ATOM 803 O O . LYS A 1 106 ? 62.190 -2.709 -44.024 1.00 58.81 106 LYS A O 1
ATOM 808 N N . ARG A 1 107 ? 62.232 -3.996 -42.184 1.00 62.66 107 ARG A N 1
ATOM 809 C CA . ARG A 1 107 ? 63.326 -3.295 -41.511 1.00 62.66 107 ARG A CA 1
ATOM 810 C C . ARG A 1 107 ? 64.618 -3.656 -42.246 1.00 62.66 107 ARG A C 1
ATOM 812 O O . ARG A 1 107 ? 65.021 -4.816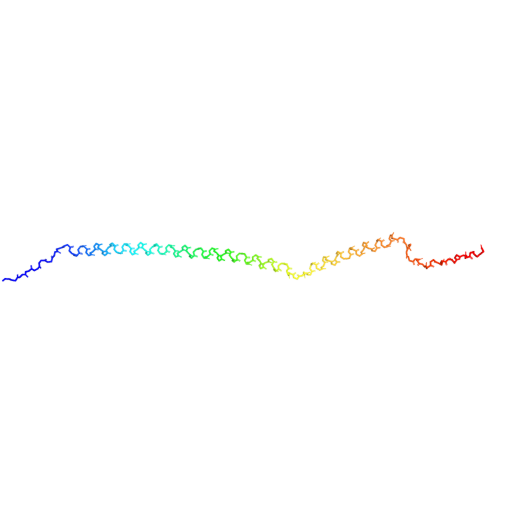 -42.233 1.00 62.66 107 ARG A O 1
ATOM 819 N N . GLN A 1 108 ? 65.233 -2.690 -42.926 1.00 63.91 108 GLN A N 1
ATOM 820 C CA . GLN A 1 108 ? 66.580 -2.863 -43.472 1.00 63.91 108 GLN A CA 1
ATOM 821 C C . GLN A 1 108 ? 67.587 -3.028 -42.322 1.00 63.91 108 GLN A C 1
ATOM 823 O O . GLN A 1 108 ? 67.470 -2.327 -41.313 1.00 63.91 108 GLN A O 1
ATOM 828 N N . PRO A 1 109 ? 68.577 -3.929 -42.448 1.00 53.38 109 PRO A N 1
ATOM 829 C CA . PRO A 1 109 ? 69.588 -4.110 -41.422 1.00 53.38 109 PRO A CA 1
ATOM 830 C C . PRO A 1 109 ? 70.574 -2.939 -41.460 1.00 53.38 109 PRO A C 1
ATOM 832 O O . PRO A 1 109 ? 71.171 -2.634 -42.494 1.00 53.38 109 PRO A O 1
ATOM 835 N N . ALA A 1 110 ? 70.747 -2.284 -40.314 1.00 60.91 110 ALA A N 1
ATOM 836 C CA . ALA A 1 110 ? 71.770 -1.271 -40.122 1.00 60.91 110 ALA A CA 1
ATOM 837 C C . ALA A 1 110 ? 73.158 -1.902 -40.321 1.00 60.91 110 ALA A C 1
ATOM 839 O O . ALA A 1 110 ? 73.533 -2.846 -39.621 1.00 60.91 110 ALA A O 1
ATOM 840 N N . LYS A 1 111 ? 73.926 -1.380 -41.285 1.00 59.62 111 LYS A N 1
ATOM 841 C CA . LYS A 1 111 ? 75.344 -1.709 -41.465 1.00 59.62 111 LYS A CA 1
ATOM 842 C C . LYS A 1 111 ? 76.093 -1.376 -40.171 1.00 59.62 111 LYS A C 1
ATOM 844 O O . LYS A 1 111 ? 76.316 -0.206 -39.870 1.00 59.62 111 LYS A O 1
ATOM 849 N N . ARG A 1 112 ? 76.519 -2.409 -39.437 1.00 57.59 112 ARG A N 1
ATOM 850 C CA . ARG A 1 112 ? 77.578 -2.300 -38.428 1.00 57.59 112 ARG A CA 1
ATOM 851 C C . ARG A 1 112 ? 78.851 -1.864 -39.156 1.00 57.59 112 ARG A C 1
ATOM 853 O O . ARG A 1 112 ? 79.420 -2.647 -39.912 1.00 57.59 112 ARG A O 1
ATOM 860 N N . ARG A 1 113 ? 79.266 -0.611 -38.968 1.00 49.50 113 ARG A N 1
ATOM 861 C CA . ARG A 1 113 ? 80.642 -0.195 -39.246 1.00 49.50 113 ARG A CA 1
ATOM 862 C C . ARG A 1 113 ? 81.506 -0.729 -38.106 1.00 49.50 113 ARG A C 1
ATOM 864 O O . ARG A 1 113 ? 81.290 -0.373 -36.953 1.00 49.50 113 ARG A O 1
ATOM 871 N N . ALA A 1 114 ? 82.393 -1.651 -38.454 1.00 53.31 114 ALA A N 1
ATOM 872 C CA . ALA A 1 114 ? 83.575 -1.977 -37.676 1.00 53.31 114 ALA A CA 1
ATOM 873 C C . ALA A 1 114 ? 84.710 -1.016 -38.070 1.00 53.31 114 ALA A C 1
ATOM 875 O O . ALA A 1 114 ? 84.653 -0.455 -39.170 1.00 53.31 114 ALA A O 1
ATOM 876 N N . SER A 1 115 ? 85.697 -0.931 -37.169 1.00 48.41 115 SER A N 1
ATOM 877 C CA . SER A 1 115 ? 86.961 -0.171 -37.175 1.00 48.41 115 SER A CA 1
ATOM 878 C C . SER A 1 115 ? 86.949 1.023 -36.234 1.00 48.41 115 SER A C 1
ATOM 880 O O . SER A 1 115 ? 86.360 2.063 -36.593 1.00 48.41 115 SER A O 1
#

pLDDT: mean 80.48, std 16.22, range [39.88, 97.44]